Protein AF-A0AA51P5Y4-F1 (afdb_monomer)

Foldseek 3Di:
DPPDDDDDDDPPDDDDDKDAAQDPPDFAWDADPPDPCVVNQLNRTDDPPSYPTADHGDID

InterPro domains:
  IPR008972 Cupredoxin [G3DSA:2.60.40.420] (1-60)
  IPR008972 Cupredoxin [SSF49503] (2-60)
  IPR011707 Multicopper oxidase-like, N-terminal [PF07732] (1-60)
  IPR045087 Multicopper oxidase [PTHR11709] (2-60)

Nearest PDB structures (foldseek):
  3g5w-assembly1_A  TM=9.908E-01  e=2.739E-03  Nitrosomonas europaea
  3v9e-assembly1_A  TM=9.961E-01  e=7.212E-03  Botrytis aclada
  1aoz-assembly1_A  TM=1.001E+00  e=1.019E-02  Cucurbita melopepo
  1zpu-assembly5_E  TM=9.952E-01  e=3.081E-02  Saccharomyces cerevisiae
  7zn6-assembly1_A  TM=9.777E-01  e=5.000E-02  Thermothelomyces thermophilus ATCC 42464

pLDDT: mean 97.44, std 3.01, range [75.69, 98.69]

Mean predicted aligned error: 2.25 Å

Structure (mmCIF, N/CA/C/O backbone):
data_AF-A0AA51P5Y4-F1
#
_entry.id   AF-A0AA51P5Y4-F1
#
loop_
_atom_site.group_PDB
_atom_site.id
_atom_site.type_symbol
_atom_site.label_atom_id
_atom_site.label_alt_id
_atom_site.label_comp_id
_atom_site.label_asym_id
_atom_site.label_entity_id
_atom_site.label_seq_id
_atom_site.pdbx_PDB_ins_code
_atom_site.Cartn_x
_atom_site.Cartn_y
_atom_site.Cartn_z
_atom_site.occupancy
_atom_site.B_iso_or_equiv
_atom_site.auth_seq_id
_atom_site.auth_comp_id
_atom_site.auth_asym_id
_atom_site.auth_atom_id
_atom_site.pdbx_PDB_model_num
ATOM 1 N N . MET A 1 1 ? 6.149 -4.465 17.404 1.00 75.69 1 MET A N 1
ATOM 2 C CA . MET A 1 1 ? 7.594 -4.457 17.084 1.00 75.69 1 MET A CA 1
ATOM 3 C C . MET A 1 1 ? 7.819 -3.387 16.034 1.00 75.69 1 MET A C 1
ATOM 5 O O . MET A 1 1 ? 6.957 -3.229 15.181 1.00 75.69 1 MET A O 1
ATOM 9 N N . LEU A 1 2 ? 8.914 -2.637 16.130 1.00 93.06 2 LEU A N 1
ATOM 10 C CA . LEU A 1 2 ? 9.354 -1.701 15.098 1.00 93.06 2 LEU A CA 1
ATOM 11 C C . LEU A 1 2 ? 10.802 -2.066 14.734 1.00 93.06 2 LEU A C 1
ATOM 13 O O . LEU A 1 2 ? 11.586 -2.280 15.664 1.00 93.06 2 LEU A O 1
ATOM 17 N N . PRO A 1 3 ? 11.164 -2.152 13.441 1.00 94.88 3 PRO A N 1
ATOM 18 C CA . PRO A 1 3 ? 10.326 -1.942 12.249 1.00 94.88 3 PRO A CA 1
ATOM 19 C C . PRO A 1 3 ? 9.277 -3.053 12.029 1.00 94.88 3 PRO A C 1
ATOM 21 O O . PRO A 1 3 ? 9.253 -4.046 12.757 1.00 94.88 3 PRO A O 1
ATOM 24 N N . GLY A 1 4 ? 8.391 -2.859 11.044 1.00 94.56 4 GLY A N 1
ATOM 25 C CA . GLY A 1 4 ? 7.501 -3.919 10.556 1.00 94.56 4 GLY A CA 1
ATOM 26 C C . GLY A 1 4 ? 8.275 -5.088 9.916 1.00 94.56 4 GLY A C 1
ATOM 27 O O . GLY A 1 4 ? 9.483 -4.971 9.692 1.00 94.56 4 GLY A O 1
ATOM 28 N N . PRO A 1 5 ? 7.609 -6.221 9.632 1.00 96.38 5 PRO A N 1
ATOM 29 C CA . PRO A 1 5 ? 8.251 -7.393 9.038 1.00 96.38 5 PRO A CA 1
ATOM 30 C C . PRO A 1 5 ? 8.789 -7.094 7.633 1.00 96.38 5 PRO A C 1
ATOM 32 O O . PRO A 1 5 ? 8.189 -6.337 6.871 1.00 96.38 5 PRO A O 1
ATOM 35 N N . SER A 1 6 ? 9.917 -7.709 7.277 1.00 96.81 6 SER A N 1
ATOM 36 C CA . SER A 1 6 ? 10.461 -7.616 5.924 1.00 96.81 6 SER A CA 1
ATOM 37 C C . SER A 1 6 ? 9.675 -8.500 4.956 1.00 96.81 6 SER A C 1
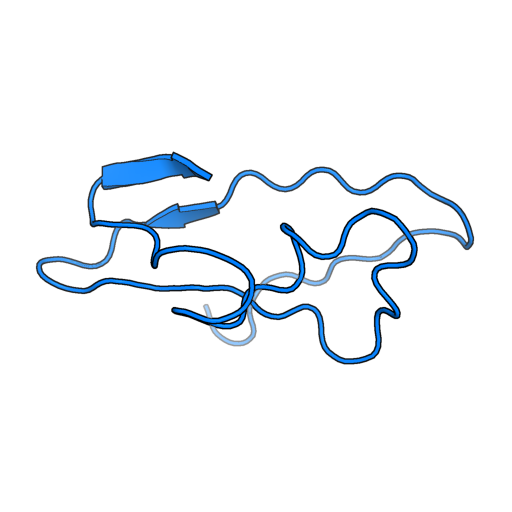ATOM 39 O O . SER A 1 6 ? 9.336 -9.641 5.265 1.00 96.81 6 SER A O 1
ATOM 41 N N . ILE A 1 7 ? 9.439 -7.984 3.751 1.00 97.44 7 ILE A N 1
ATOM 42 C CA . ILE A 1 7 ? 8.924 -8.755 2.617 1.00 97.44 7 ILE A CA 1
ATOM 43 C C . ILE A 1 7 ? 10.096 -8.944 1.656 1.00 97.44 7 ILE A C 1
ATOM 45 O O . ILE A 1 7 ? 10.617 -7.973 1.111 1.00 97.44 7 ILE A O 1
ATOM 49 N N . GLN A 1 8 ? 10.550 -10.186 1.501 1.00 98.12 8 GLN A N 1
ATOM 50 C CA . GLN A 1 8 ? 11.651 -10.554 0.610 1.00 98.12 8 GLN A CA 1
ATOM 51 C C . GLN A 1 8 ? 11.122 -11.536 -0.428 1.00 98.12 8 GLN A C 1
ATOM 53 O O . GLN A 1 8 ? 10.621 -12.599 -0.071 1.00 98.12 8 GLN A O 1
ATOM 58 N N . VAL A 1 9 ? 11.217 -11.158 -1.697 1.00 98.00 9 VAL A N 1
ATOM 59 C CA . VAL A 1 9 ? 10.698 -11.922 -2.836 1.00 98.00 9 VAL A CA 1
ATOM 60 C C . VAL A 1 9 ? 11.679 -11.843 -4.002 1.00 98.00 9 VAL A C 1
ATOM 62 O O . VAL A 1 9 ? 12.585 -11.004 -4.002 1.00 98.00 9 VAL A O 1
ATOM 65 N N . CYS A 1 10 ? 11.514 -12.716 -4.989 1.00 98.44 10 CYS A N 1
ATOM 66 C CA . CYS A 1 10 ? 12.250 -12.644 -6.240 1.00 98.44 10 CYS A CA 1
ATOM 67 C C . CYS A 1 10 ? 11.576 -11.678 -7.224 1.00 98.44 10 CYS A C 1
ATOM 69 O O . CYS A 1 10 ? 10.412 -11.296 -7.086 1.00 98.44 10 CYS A O 1
ATOM 71 N N . GLU A 1 11 ? 12.332 -11.255 -8.236 1.00 96.81 11 GLU A N 1
ATOM 72 C CA . GLU A 1 11 ? 11.788 -10.433 -9.312 1.00 96.81 11 GLU A CA 1
ATOM 73 C C . GLU A 1 11 ? 10.632 -11.167 -10.013 1.00 96.81 11 GLU A C 1
ATOM 75 O O . GLU A 1 11 ? 10.751 -12.344 -10.347 1.00 96.81 11 GLU A O 1
ATOM 80 N N . ASN A 1 12 ? 9.539 -10.445 -10.277 1.00 95.94 12 ASN A N 1
ATOM 81 C CA . ASN A 1 12 ? 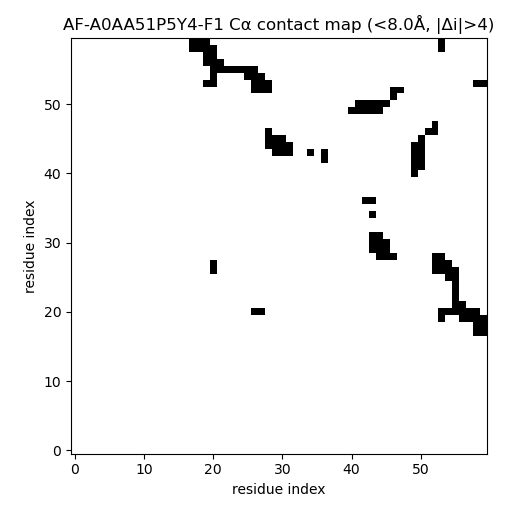8.300 -10.938 -10.899 1.00 95.94 12 ASN A CA 1
ATOM 82 C C . ASN A 1 12 ? 7.431 -11.869 -10.039 1.00 95.94 12 ASN A C 1
ATOM 84 O O . ASN A 1 12 ? 6.411 -12.358 -10.534 1.00 95.94 12 ASN A O 1
ATOM 88 N N . ASP A 1 13 ? 7.759 -12.071 -8.763 1.00 98.19 13 ASP A N 1
ATOM 89 C CA . ASP A 1 13 ? 6.849 -12.759 -7.852 1.00 98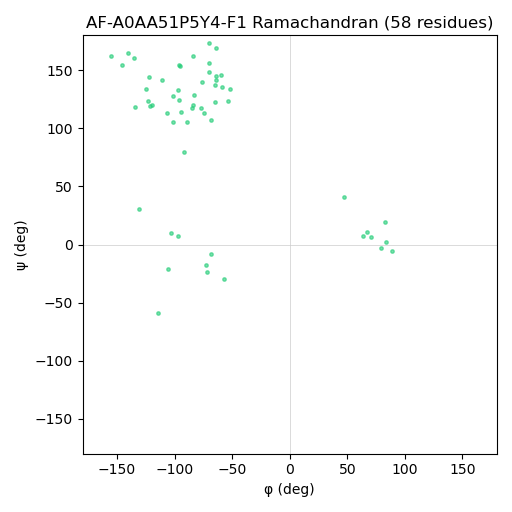.19 13 ASP A CA 1
ATOM 90 C C . ASP A 1 13 ? 5.552 -11.960 -7.662 1.00 98.19 13 ASP A C 1
ATOM 92 O O . ASP A 1 13 ? 5.546 -10.730 -7.547 1.00 98.19 13 ASP A O 1
ATOM 96 N N . LYS A 1 14 ? 4.427 -12.679 -7.583 1.00 97.12 14 LYS A N 1
ATOM 97 C CA . LYS A 1 14 ? 3.155 -12.091 -7.166 1.00 97.12 14 LYS A CA 1
ATOM 98 C C . LYS A 1 14 ? 3.094 -12.070 -5.646 1.00 97.12 14 LYS A C 1
ATOM 100 O O . LYS A 1 14 ? 3.074 -13.117 -5.005 1.00 97.12 14 LYS A O 1
ATOM 105 N N . VAL A 1 15 ? 2.970 -10.873 -5.093 1.00 97.94 15 VAL A N 1
ATOM 106 C CA . VAL A 1 15 ? 2.822 -10.658 -3.656 1.00 97.94 15 VAL A CA 1
ATOM 107 C C . VAL A 1 15 ? 1.351 -10.395 -3.343 1.00 97.94 15 VAL A C 1
ATOM 109 O O . VAL A 1 15 ? 0.722 -9.553 -3.981 1.00 97.94 15 VAL A O 1
ATOM 112 N N . VAL A 1 16 ? 0.792 -11.143 -2.392 1.00 98.00 16 VAL A N 1
ATOM 113 C CA . VAL A 1 16 ? -0.570 -10.953 -1.871 1.00 98.00 16 VAL A CA 1
ATOM 114 C C . VAL A 1 16 ? -0.448 -10.748 -0.369 1.00 98.00 16 VAL A C 1
ATOM 116 O O . VAL A 1 16 ? 0.165 -11.572 0.308 1.00 98.00 16 VAL A O 1
ATOM 119 N N . ILE A 1 17 ? -0.964 -9.625 0.123 1.00 97.75 17 ILE A N 1
ATOM 120 C CA . ILE A 1 17 ? -0.859 -9.212 1.522 1.00 97.75 17 ILE A CA 1
ATOM 121 C C . ILE A 1 17 ? -2.236 -8.737 1.944 1.00 97.75 17 ILE A C 1
ATOM 123 O O . ILE A 1 17 ? -2.722 -7.754 1.394 1.00 97.75 17 ILE A O 1
ATOM 127 N N . ASP A 1 18 ? -2.808 -9.414 2.931 1.00 98.31 18 ASP A N 1
ATOM 128 C CA . ASP A 1 18 ? -4.039 -8.981 3.577 1.00 98.31 18 ASP A CA 1
ATOM 129 C C . ASP A 1 18 ? -3.676 -7.974 4.674 1.00 98.31 18 ASP A C 1
ATOM 131 O O . ASP A 1 18 ? -2.949 -8.302 5.621 1.00 98.31 18 ASP A O 1
ATOM 135 N N . VAL A 1 19 ? -4.148 -6.731 4.545 1.00 98.19 19 VAL A N 1
ATOM 136 C CA . VAL A 1 19 ? -3.917 -5.686 5.553 1.00 98.19 19 VAL A CA 1
ATOM 137 C C . VAL A 1 19 ? -5.173 -5.528 6.395 1.00 98.19 19 VAL A C 1
ATOM 139 O O . VAL A 1 19 ? -6.160 -4.946 5.952 1.00 98.19 19 VAL A O 1
ATOM 142 N N . GLU A 1 20 ? -5.127 -6.025 7.629 1.00 98.38 20 GLU A N 1
ATOM 143 C CA . GLU A 1 20 ? -6.213 -5.878 8.598 1.00 98.38 20 GLU A CA 1
ATOM 144 C C . GLU A 1 20 ? -5.949 -4.693 9.537 1.00 98.38 20 GLU A C 1
ATOM 146 O O . GLU A 1 20 ? -4.907 -4.612 10.196 1.00 98.38 20 GLU A O 1
ATOM 151 N N . ASN A 1 21 ? -6.890 -3.750 9.600 1.00 98.62 21 ASN A N 1
ATOM 152 C CA . ASN A 1 21 ? -6.741 -2.565 10.437 1.00 98.62 21 ASN A CA 1
ATOM 153 C C . ASN A 1 21 ? -7.285 -2.797 11.856 1.00 98.62 21 ASN A C 1
ATOM 155 O O . ASN A 1 21 ? -8.493 -2.764 12.087 1.00 98.62 21 ASN A O 1
ATOM 159 N N . HIS A 1 22 ? -6.385 -2.961 12.828 1.00 98.12 22 HIS A N 1
ATOM 160 C CA . HIS A 1 22 ? -6.721 -3.091 14.256 1.00 98.12 22 HIS A CA 1
ATOM 161 C C . HIS A 1 22 ? -6.611 -1.779 15.048 1.00 98.12 22 HIS A C 1
ATOM 163 O O . HIS A 1 22 ? -6.702 -1.792 16.274 1.00 98.12 22 HIS A O 1
ATOM 169 N N . LEU A 1 23 ? -6.387 -0.641 14.386 1.00 97.81 23 LEU A N 1
ATOM 170 C CA . LEU A 1 23 ? -6.253 0.648 15.061 1.00 97.81 23 LEU A CA 1
ATOM 171 C C . LEU A 1 23 ? -7.630 1.177 15.481 1.00 97.81 23 LEU A C 1
ATOM 173 O O . LEU A 1 23 ? -8.486 1.458 14.644 1.00 97.81 23 LEU A O 1
ATOM 177 N N . GLU A 1 24 ? -7.842 1.334 16.787 1.00 97.75 24 GLU A N 1
ATOM 178 C CA . GLU A 1 24 ? -9.117 1.818 17.318 1.00 97.75 24 GLU A CA 1
ATOM 179 C C . GLU A 1 24 ? -9.414 3.258 16.889 1.00 97.75 24 GLU A C 1
ATOM 181 O O . GLU A 1 24 ? -8.634 4.175 17.145 1.00 97.75 24 GLU A O 1
ATOM 186 N N . GLY A 1 25 ? -10.561 3.456 16.232 1.00 97.38 25 GLY A N 1
ATOM 187 C CA . GLY A 1 25 ? -11.038 4.764 15.786 1.00 97.38 25 GLY A CA 1
ATOM 188 C C . GLY A 1 25 ? -10.196 5.422 14.690 1.00 97.38 25 GLY A C 1
ATOM 189 O O . GLY A 1 25 ? -10.405 6.603 14.416 1.00 97.38 25 GLY A O 1
ATOM 190 N N . MET A 1 26 ? -9.253 4.702 14.073 1.00 98.25 26 MET A N 1
ATOM 191 C CA . MET A 1 26 ? -8.368 5.245 13.041 1.00 98.25 26 MET A CA 1
ATOM 192 C C . MET A 1 26 ? -8.475 4.461 11.737 1.00 98.25 26 MET A C 1
ATOM 194 O O . MET A 1 26 ? -8.611 3.239 11.729 1.00 98.25 26 MET A O 1
ATOM 198 N N . GLU A 1 27 ? -8.365 5.178 10.625 1.00 98.25 27 GLU A N 1
ATOM 199 C CA . GLU A 1 27 ? -8.221 4.600 9.293 1.00 98.25 27 GLU A CA 1
ATOM 200 C C . GLU A 1 27 ? -6.746 4.535 8.878 1.00 98.25 27 GLU A C 1
ATOM 202 O O . GLU A 1 27 ? -5.916 5.307 9.365 1.00 98.25 27 GLU A O 1
ATOM 207 N N . VAL A 1 28 ? -6.404 3.605 7.984 1.00 98.25 28 VAL A N 1
ATOM 208 C CA . VAL A 1 28 ? -5.016 3.401 7.545 1.00 98.25 28 VAL A CA 1
ATOM 209 C C . VAL A 1 28 ? -4.937 2.982 6.079 1.00 98.25 28 VAL A C 1
ATOM 211 O O . VAL A 1 28 ? -5.867 2.392 5.529 1.00 98.25 28 VAL A O 1
ATOM 214 N N . THR A 1 29 ? -3.804 3.265 5.443 1.00 98.44 29 THR A N 1
ATOM 215 C CA . THR A 1 29 ? -3.385 2.660 4.172 1.00 98.44 29 THR A CA 1
ATOM 216 C C . T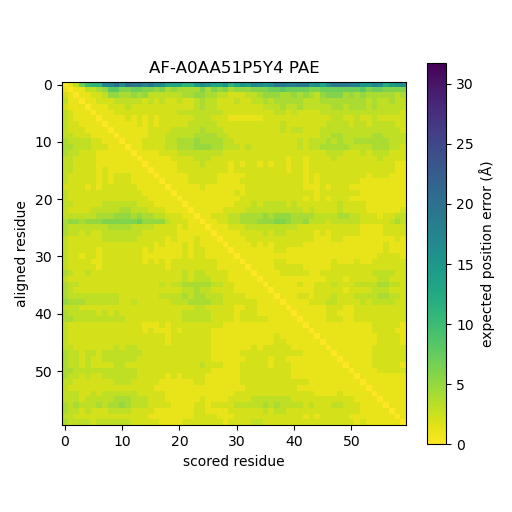HR A 1 29 ? -1.911 2.259 4.249 1.00 98.44 29 THR A C 1
ATOM 218 O O . THR A 1 29 ? -1.168 2.758 5.096 1.00 98.44 29 THR A O 1
ATOM 221 N N . ILE A 1 30 ? -1.475 1.357 3.365 1.00 98.31 30 ILE A N 1
ATOM 222 C CA . ILE A 1 30 ? -0.070 0.953 3.221 1.00 98.31 30 ILE A CA 1
ATOM 223 C C . ILE A 1 30 ? 0.375 1.237 1.791 1.00 98.31 30 ILE A C 1
ATOM 225 O O . ILE A 1 30 ? -0.174 0.660 0.858 1.00 98.31 30 ILE A O 1
ATOM 229 N N . HIS A 1 31 ? 1.379 2.101 1.629 1.00 98.56 31 HIS A N 1
ATOM 230 C CA . HIS A 1 31 ? 1.990 2.391 0.333 1.00 98.56 31 HIS A CA 1
ATOM 231 C C . HIS A 1 31 ? 3.268 1.574 0.116 1.00 98.56 31 HIS A C 1
ATOM 233 O O . HIS A 1 31 ? 4.157 1.537 0.972 1.00 98.56 31 HIS A O 1
ATOM 239 N N . TRP A 1 32 ? 3.389 0.971 -1.065 1.00 98.00 32 TRP A N 1
ATOM 240 C CA . TRP A 1 32 ? 4.539 0.158 -1.465 1.00 98.00 32 TRP A CA 1
ATOM 241 C C . TRP A 1 32 ? 5.579 1.017 -2.180 1.00 98.00 32 TRP A C 1
ATOM 243 O O . TRP A 1 32 ? 5.661 1.046 -3.409 1.00 98.00 32 TRP A O 1
ATOM 253 N N . HIS A 1 33 ? 6.372 1.739 -1.392 1.00 98.38 33 HIS A N 1
ATOM 254 C CA . HIS A 1 33 ? 7.333 2.703 -1.917 1.00 98.38 33 HIS A CA 1
ATOM 255 C C . HIS A 1 33 ? 8.272 2.088 -2.969 1.00 98.38 33 HIS A C 1
ATOM 257 O O . HIS A 1 33 ? 8.992 1.128 -2.698 1.00 98.38 33 HIS A O 1
ATOM 263 N N . GLY A 1 34 ? 8.2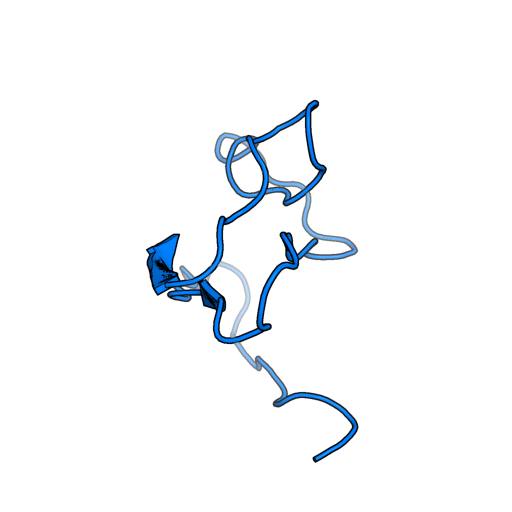93 2.684 -4.163 1.00 97.94 34 GLY A N 1
ATOM 264 C CA . GLY A 1 34 ? 9.152 2.268 -5.276 1.00 97.94 34 GLY A CA 1
ATOM 265 C C . GLY A 1 34 ? 8.552 1.205 -6.205 1.00 97.94 34 GLY A C 1
ATOM 266 O O . GLY A 1 34 ? 9.152 0.911 -7.240 1.00 97.94 34 GLY A O 1
ATOM 267 N N . ILE A 1 35 ? 7.370 0.658 -5.900 1.00 97.88 35 ILE A N 1
ATOM 268 C CA . ILE A 1 35 ? 6.656 -0.249 -6.805 1.00 97.88 35 ILE A CA 1
ATOM 269 C C . ILE A 1 35 ? 5.868 0.560 -7.837 1.00 97.88 35 ILE A C 1
ATOM 271 O O . ILE A 1 35 ? 5.090 1.443 -7.505 1.00 97.88 35 ILE A O 1
ATOM 275 N N . TRP A 1 36 ? 6.042 0.230 -9.116 1.00 97.31 36 TRP A N 1
ATOM 276 C CA . TRP A 1 36 ? 5.432 0.976 -10.224 1.00 97.31 36 TRP A CA 1
ATOM 277 C C . TRP A 1 36 ? 3.916 0.779 -10.380 1.00 97.31 36 TRP A C 1
ATOM 279 O O . TRP A 1 36 ? 3.291 1.528 -11.126 1.00 97.31 36 TRP A O 1
ATOM 289 N N . GLN A 1 37 ? 3.350 -0.269 -9.774 1.00 98.00 37 GLN A N 1
ATOM 290 C CA . GLN A 1 37 ? 1.925 -0.632 -9.842 1.00 98.00 37 GLN A CA 1
ATOM 291 C C . GLN A 1 37 ? 1.323 -0.626 -11.265 1.00 98.00 37 GLN A C 1
ATOM 293 O O . GLN A 1 37 ? 0.203 -0.163 -11.504 1.00 98.00 37 GLN A O 1
ATOM 298 N N . ARG A 1 38 ? 2.069 -1.134 -12.256 1.00 97.12 38 ARG A N 1
ATOM 299 C CA . ARG A 1 38 ? 1.623 -1.170 -13.659 1.00 97.12 38 ARG A CA 1
ATOM 300 C C . ARG A 1 38 ? 0.454 -2.145 -13.829 1.00 97.12 38 ARG A C 1
ATOM 302 O O . ARG A 1 38 ? 0.655 -3.353 -13.823 1.00 97.12 38 ARG A O 1
ATOM 309 N N . GLY A 1 39 ? -0.750 -1.606 -14.026 1.00 97.88 39 GLY A N 1
ATOM 310 C CA . GLY A 1 39 ? -1.987 -2.390 -14.151 1.00 97.88 39 GLY A CA 1
ATOM 311 C C . GLY A 1 39 ? -2.620 -2.787 -12.812 1.00 97.88 39 GLY A C 1
ATOM 312 O O . GLY A 1 39 ? -3.643 -3.464 -12.806 1.00 97.88 39 GLY A O 1
ATOM 313 N N . THR A 1 40 ? -2.033 -2.353 -11.693 1.00 98.06 40 THR A N 1
ATOM 314 C CA . THR A 1 40 ? -2.450 -2.659 -10.314 1.00 98.06 40 THR A CA 1
ATOM 315 C C . THR A 1 40 ? -2.547 -1.393 -9.459 1.00 98.06 40 THR A C 1
ATOM 317 O O . THR A 1 40 ? -2.325 -1.421 -8.253 1.00 98.06 40 THR A O 1
ATOM 320 N N . GLN A 1 41 ? -2.878 -0.253 -10.072 1.00 98.12 41 GLN A N 1
ATOM 321 C CA . GLN A 1 41 ? -2.844 1.073 -9.439 1.00 98.12 41 GLN A CA 1
ATOM 322 C C . GLN A 1 41 ? -3.705 1.162 -8.173 1.00 98.12 41 GLN A C 1
ATOM 324 O O . GLN A 1 41 ? -3.368 1.897 -7.255 1.00 98.12 41 GLN A O 1
ATOM 329 N N . TYR A 1 42 ? -4.784 0.382 -8.100 1.00 97.56 42 TYR A N 1
ATOM 330 C CA . TYR A 1 42 ? -5.684 0.306 -6.948 1.00 97.56 42 TYR A CA 1
ATOM 331 C C . TYR A 1 42 ? -5.052 -0.343 -5.700 1.00 97.56 42 TYR A C 1
ATOM 333 O O . TYR A 1 42 ? -5.645 -0.285 -4.629 1.00 97.56 42 TYR A O 1
ATOM 341 N N . TYR A 1 43 ? -3.845 -0.910 -5.814 1.00 98.38 43 TYR A N 1
ATOM 342 C CA . TYR 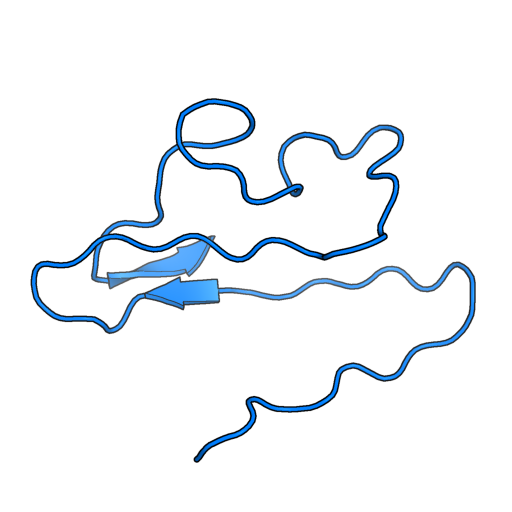A 1 43 ? -3.045 -1.426 -4.697 1.00 98.38 43 TYR A CA 1
ATOM 343 C C . TYR A 1 43 ? -1.886 -0.497 -4.294 1.00 98.38 43 TYR A C 1
ATOM 345 O O . TYR A 1 43 ? -1.020 -0.902 -3.524 1.00 98.38 43 TYR A O 1
ATOM 353 N N . ASP A 1 44 ? -1.825 0.734 -4.812 1.00 98.56 44 ASP A N 1
ATOM 354 C CA . ASP A 1 44 ? -0.741 1.673 -4.494 1.00 98.56 44 ASP A CA 1
ATOM 355 C C . ASP A 1 44 ? -0.813 2.238 -3.064 1.00 98.56 44 ASP A C 1
ATOM 357 O O . ASP A 1 44 ? 0.212 2.631 -2.515 1.00 98.56 44 ASP A O 1
ATOM 361 N N . GLY A 1 45 ? -1.992 2.264 -2.431 1.00 98.50 45 GLY A N 1
ATOM 362 C CA . GLY A 1 45 ? -2.106 2.621 -1.013 1.00 98.50 45 GLY A CA 1
ATOM 363 C C . GLY A 1 45 ? -2.136 4.113 -0.689 1.00 98.50 45 GLY A C 1
ATOM 364 O O . GLY A 1 45 ? -1.877 4.493 0.456 1.00 98.50 45 GLY A O 1
ATOM 365 N N . VAL A 1 46 ? -2.457 4.973 -1.659 1.00 98.56 46 VAL A N 1
ATOM 366 C CA . VAL A 1 46 ? -2.600 6.420 -1.446 1.00 98.56 46 VAL A CA 1
ATOM 367 C C . VAL A 1 46 ? -4.077 6.741 -1.175 1.00 98.56 46 VAL A C 1
ATOM 369 O O . VAL A 1 46 ? -4.917 6.562 -2.069 1.00 98.56 46 VAL A O 1
ATOM 372 N N . PRO A 1 47 ? -4.425 7.209 0.039 1.00 98.31 47 PRO A N 1
ATOM 373 C CA . PRO A 1 47 ? -5.814 7.411 0.430 1.00 98.31 47 PRO A CA 1
ATOM 374 C C . PRO A 1 47 ? -6.466 8.501 -0.425 1.00 98.31 47 PRO A C 1
ATOM 376 O O . PRO A 1 47 ? -5.861 9.537 -0.699 1.00 98.31 47 PRO A O 1
ATOM 379 N N . PHE A 1 48 ? -7.704 8.253 -0.854 1.00 98.06 48 PHE A N 1
ATOM 380 C CA . PHE A 1 48 ? -8.523 9.136 -1.700 1.00 98.06 48 PHE A CA 1
ATOM 381 C C . PHE A 1 48 ? -7.970 9.404 -3.111 1.00 98.06 48 PHE A C 1
ATOM 383 O O . PHE A 1 48 ? -8.547 10.201 -3.849 1.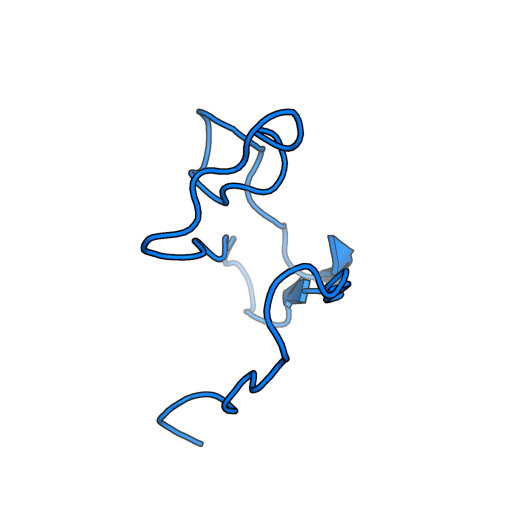00 98.06 48 PHE A O 1
ATOM 390 N N . VAL A 1 49 ? -6.895 8.717 -3.510 1.00 98.38 49 VAL A N 1
ATOM 391 C CA . VAL A 1 49 ? -6.360 8.744 -4.880 1.00 98.38 49 VAL A CA 1
ATOM 392 C C . VAL A 1 49 ? -6.498 7.371 -5.519 1.00 98.38 49 VAL A C 1
ATOM 394 O O . VAL A 1 49 ? -7.157 7.238 -6.547 1.00 98.38 49 VAL A O 1
ATOM 397 N N . THR A 1 50 ? -5.900 6.346 -4.909 1.00 98.38 50 THR A N 1
ATOM 398 C CA . THR A 1 50 ? -5.905 4.984 -5.458 1.00 98.38 50 THR A CA 1
ATOM 399 C C . THR A 1 50 ? -6.840 4.038 -4.718 1.00 98.38 50 THR A C 1
ATOM 401 O O . THR A 1 50 ? -7.293 3.061 -5.310 1.00 98.38 50 THR A O 1
ATOM 404 N N . GLN A 1 51 ? -7.198 4.355 -3.469 1.00 98.31 51 GLN A N 1
ATOM 405 C CA . GLN A 1 51 ? -8.198 3.621 -2.693 1.00 98.31 51 GLN A CA 1
ATOM 406 C C . GLN A 1 51 ? -8.842 4.482 -1.599 1.00 98.31 51 GLN A C 1
ATOM 408 O O . GLN A 1 51 ? -8.291 5.501 -1.177 1.00 98.31 51 GLN A O 1
ATOM 413 N N . CYS A 1 52 ? -9.990 4.036 -1.086 1.00 98.12 52 CYS A N 1
ATOM 414 C CA . CYS A 1 52 ? -10.477 4.502 0.211 1.00 98.12 52 CYS A CA 1
ATOM 415 C C . CYS A 1 52 ? -9.584 3.943 1.342 1.00 98.12 52 CYS A C 1
ATOM 417 O O . CYS A 1 52 ? -9.065 2.828 1.204 1.00 98.12 52 CYS A O 1
ATOM 419 N N . PRO A 1 53 ? -9.412 4.672 2.460 1.00 98.50 53 PRO A N 1
ATOM 420 C CA . PRO A 1 53 ? -8.721 4.150 3.635 1.00 98.50 53 PRO A CA 1
ATOM 421 C C . PRO A 1 53 ? -9.387 2.894 4.209 1.00 98.50 53 PRO A C 1
ATOM 423 O O . PRO A 1 53 ? -10.617 2.768 4.208 1.00 98.50 53 PRO A O 1
ATOM 426 N N . ILE A 1 54 ? -8.574 1.983 4.743 1.00 98.69 54 ILE A N 1
ATOM 427 C CA . ILE A 1 54 ? -9.041 0.768 5.413 1.00 98.69 54 ILE A CA 1
ATOM 428 C C . ILE A 1 54 ? -9.597 1.179 6.777 1.00 98.69 54 ILE A C 1
ATOM 430 O O . ILE A 1 54 ? -8.859 1.648 7.646 1.00 98.69 54 ILE A O 1
ATOM 434 N N . GLN A 1 55 ? -10.907 1.027 6.957 1.00 98.56 55 GLN A N 1
ATOM 435 C CA . GLN A 1 55 ? -11.579 1.321 8.224 1.00 98.56 55 GLN A CA 1
ATOM 436 C C . GLN A 1 55 ? -11.203 0.290 9.294 1.00 98.56 55 GLN A C 1
ATOM 438 O O . GLN A 1 55 ? -10.826 -0.836 8.968 1.00 98.56 55 GLN A O 1
ATOM 443 N N . GLN A 1 56 ? -11.314 0.666 10.569 1.00 98.38 56 GLN A N 1
ATOM 444 C CA . GLN A 1 56 ? -11.086 -0.254 11.684 1.00 98.38 56 GLN A CA 1
ATOM 445 C C . GLN A 1 56 ? -11.912 -1.541 11.515 1.00 98.38 56 GLN A C 1
ATOM 447 O O . GLN A 1 56 ? -13.108 -1.489 11.232 1.00 98.38 56 GLN A O 1
ATOM 452 N N . GLY A 1 5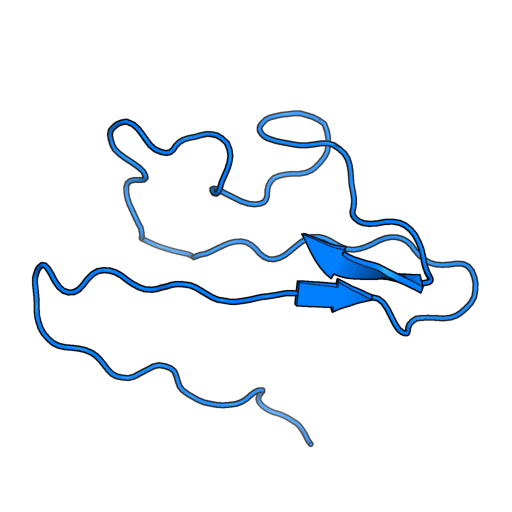7 ? -11.272 -2.690 11.732 1.00 98.19 57 GLY A N 1
ATOM 453 C CA . GLY A 1 57 ? -11.886 -4.015 11.657 1.00 98.19 57 GLY A CA 1
ATOM 454 C C . GLY A 1 57 ? -12.058 -4.559 10.239 1.00 98.19 57 GLY A C 1
ATOM 455 O O . GLY A 1 57 ? -12.502 -5.695 10.093 1.00 98.19 57 GLY A O 1
ATOM 456 N N . ASN A 1 58 ? -11.703 -3.791 9.205 1.00 98.38 58 ASN A N 1
ATOM 457 C CA . ASN A 1 58 ? -11.732 -4.266 7.827 1.00 98.38 58 ASN A CA 1
ATOM 458 C C . ASN A 1 58 ? -10.362 -4.790 7.384 1.00 98.38 58 ASN A C 1
ATOM 460 O O . ASN A 1 58 ? -9.311 -4.327 7.840 1.00 98.38 58 ASN A O 1
ATOM 464 N N . THR A 1 59 ? -10.416 -5.709 6.424 1.00 98.31 59 THR A N 1
ATOM 465 C CA . THR A 1 59 ? -9.269 -6.210 5.668 1.00 98.31 59 THR A CA 1
ATOM 466 C C . THR A 1 59 ? -9.380 -5.731 4.228 1.00 98.31 59 THR A C 1
ATOM 468 O O . THR A 1 59 ? -10.480 -5.689 3.667 1.00 98.31 59 THR A O 1
ATOM 471 N N . PHE A 1 60 ? -8.245 -5.370 3.646 1.00 97.69 60 PHE A N 1
ATOM 472 C CA . PHE A 1 60 ? -8.102 -5.046 2.232 1.00 97.69 60 PHE A CA 1
ATOM 473 C C . PHE A 1 60 ? -7.030 -5.924 1.596 1.00 97.69 60 PHE A C 1
ATOM 475 O O . PHE A 1 60 ? -6.025 -6.195 2.298 1.00 97.69 60 PHE A O 1
#

Secondary structure (DSSP, 8-state):
--SPPP----TTPPP----B---TT--B----TT---TT-GGGS--BTTTB--B-TT-B-

Sequence (60 aa):
MLPGPSIQVCENDKVVIDVENHLEGMEVTIHWHGIWQRGTQYYDGVPFVTQCPIQQGNTF

Solvent-accessible surface area (backbone atoms only — not comparable to full-atom values): 4108 Å² total; per-residue (Å²): 126,86,74,75,86,87,86,85,80,62,92,90,61,88,85,86,74,82,51,66,32,82,47,85,97,41,70,47,70,65,61,59,86,90,62,82,43,84,96,42,50,66,67,45,31,43,67,84,76,39,33,78,57,40,44,56,80,37,68,87

Radius of gyration: 12.58 Å; Cα contacts (8 Å, |Δi|>4): 62; chains: 1; bounding box: 24×22×32 Å

Organism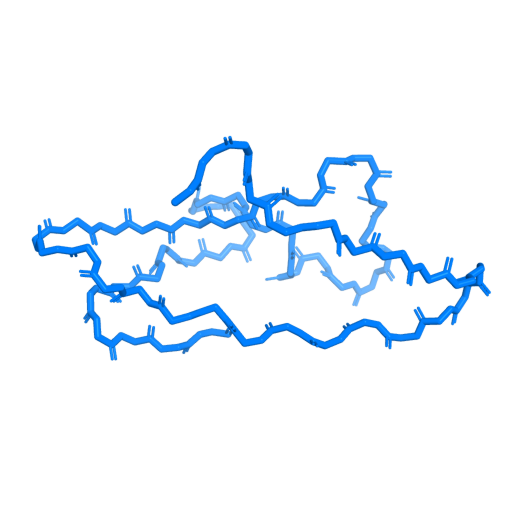: NCBI:txid2839336